Protein AF-A0A3P7DMG6-F1 (afdb_monomer)

pLDDT: mean 71.33, std 17.18, range [37.06, 92.06]

Nearest PDB structures (foldseek):
  3zd1-assembly2_B  TM=6.869E-01  e=1.247E-01  Homo sapiens
  2erj-assembly2_E  TM=5.824E-01  e=1.493E-01  Homo sapiens
  7do4-assembly1_B  TM=6.118E-01  e=5.261E-01  Homo sapiens
  2erj-assembly1_A  TM=5.848E-01  e=2.272E-01  Homo sapiens
  2qzf-assembly1_A  TM=6.190E-01  e=7.100E-01  Homo sapiens

InterPro domains:
  IPR000436 Sushi/SCR/CCP domain [PF00084] (49-89)
  IPR000436 Sushi/SCR/CCP domain [cd00033] (50-90)
  IPR035976 Sushi/SCR/CCP superfamily [SSF57535] (47-90)

Sequence (94 aa):
MGEGCNFFHYKIAPCSPPKLAIPYIAYNPFLSLNNQTSHFEELINLNALKYPHGTIAMLICPPNHYLEVEGSRWRVCVNGTWSGSFGRCKQLGT

Secondary structure (DSSP, 8-state):
-----------PPPBPPP--SS--EEEE-TT--S-------S---TTT--BPTT-EEEE-PPTTEEE-SSSBSEEEEETTEESS-B--E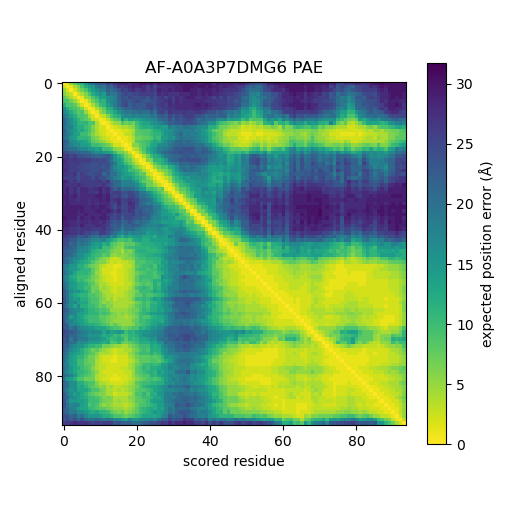EEPP-

Mean predicted aligned error: 13.39 Å

Radius of gyration: 16.55 Å; Cα contacts (8 Å, |Δi|>4): 140; chains: 1; bounding box: 29×36×63 Å

Solvent-accessible surface area (backbone atoms only — not comparable to full-atom values): 6079 Å² total; per-residue (Å²): 142,82,85,70,85,80,69,76,82,69,85,55,38,45,14,67,52,79,94,61,99,67,94,38,67,52,71,52,69,95,76,72,90,65,96,73,83,79,88,65,98,56,87,74,53,67,77,73,48,67,40,51,55,70,29,39,37,34,62,50,56,60,87,67,35,42,72,42,83,79,43,47,54,64,38,38,19,52,71,36,34,58,72,63,70,74,41,46,67,40,70,59,80,130

Organism: Wuchereria bancrofti (NCBI:txid6293)

Structure (mmCIF, N/CA/C/O backbone):
data_AF-A0A3P7DMG6-F1
#
_entry.id   AF-A0A3P7DMG6-F1
#
loop_
_atom_site.group_PDB
_atom_site.id
_atom_site.type_symbol
_atom_site.label_atom_id
_atom_site.label_alt_id
_atom_site.label_comp_id
_atom_site.label_asym_id
_atom_site.label_entity_id
_atom_site.label_seq_id
_atom_site.pdbx_PDB_ins_code
_atom_site.Cartn_x
_atom_site.Cartn_y
_atom_site.Cartn_z
_atom_site.occupancy
_atom_site.B_iso_or_equiv
_atom_site.auth_seq_id
_atom_site.auth_comp_id
_atom_site.auth_asym_id
_atom_site.auth_atom_id
_atom_site.pdbx_PDB_model_num
ATOM 1 N N . MET A 1 1 ? -0.673 -7.421 -44.117 1.00 37.06 1 MET A N 1
ATOM 2 C CA . MET A 1 1 ? -0.204 -6.196 -43.437 1.00 37.06 1 MET A CA 1
ATOM 3 C C . MET A 1 1 ? -0.771 -6.238 -42.030 1.00 37.06 1 MET A C 1
ATOM 5 O O . MET A 1 1 ? -1.921 -5.880 -41.839 1.00 37.06 1 MET A O 1
ATOM 9 N N . GLY A 1 2 ? -0.043 -6.848 -41.094 1.00 37.97 2 GLY A N 1
ATOM 10 C CA . GLY A 1 2 ? -0.444 -6.908 -39.689 1.00 37.97 2 GLY A CA 1
ATOM 11 C C . GLY A 1 2 ? 0.463 -5.970 -38.919 1.00 37.97 2 GLY A C 1
ATOM 12 O O . GLY A 1 2 ? 1.575 -6.359 -38.574 1.00 37.97 2 GLY A O 1
ATOM 13 N N . GLU A 1 3 ? 0.044 -4.719 -38.752 1.00 46.16 3 GLU A N 1
ATOM 14 C CA . GLU A 1 3 ? 0.780 -3.759 -37.936 1.00 46.16 3 GLU A CA 1
ATOM 15 C C . GLU A 1 3 ? 0.670 -4.195 -36.477 1.00 46.16 3 GLU A C 1
ATOM 17 O O . GLU A 1 3 ? -0.381 -4.109 -35.842 1.00 46.16 3 GLU A O 1
ATOM 22 N N . GLY A 1 4 ? 1.772 -4.764 -35.990 1.00 46.97 4 GLY A N 1
ATOM 23 C CA . GLY A 1 4 ? 1.931 -5.170 -34.610 1.00 46.97 4 GLY A CA 1
ATOM 24 C C . GLY A 1 4 ? 1.739 -3.982 -33.679 1.00 46.97 4 GLY A C 1
ATOM 25 O O . GLY A 1 4 ? 2.232 -2.880 -33.929 1.00 46.97 4 GLY A O 1
ATOM 26 N N . CYS A 1 5 ? 1.051 -4.228 -32.569 1.00 58.50 5 CYS A N 1
ATOM 27 C CA . CYS A 1 5 ? 1.070 -3.331 -31.432 1.00 58.50 5 CYS A CA 1
ATOM 28 C C . CYS A 1 5 ? 2.513 -3.217 -30.921 1.00 58.50 5 CYS A C 1
ATOM 30 O O . CYS A 1 5 ? 2.947 -3.997 -30.074 1.00 58.50 5 CYS A O 1
ATOM 32 N N . ASN A 1 6 ? 3.254 -2.224 -31.414 1.00 46.50 6 ASN A N 1
ATOM 33 C CA . ASN A 1 6 ? 4.407 -1.665 -30.721 1.00 46.50 6 ASN A CA 1
ATOM 34 C C . ASN A 1 6 ? 3.887 -0.962 -29.459 1.00 46.50 6 ASN A C 1
ATOM 36 O O . ASN A 1 6 ? 3.800 0.263 -29.390 1.00 46.50 6 ASN A O 1
ATOM 40 N N . PHE A 1 7 ? 3.490 -1.751 -28.460 1.00 53.00 7 PHE A N 1
ATOM 41 C CA . PHE A 1 7 ? 3.349 -1.261 -27.100 1.00 53.00 7 PHE A CA 1
ATOM 42 C C . PHE A 1 7 ? 4.756 -0.905 -26.650 1.00 53.00 7 PHE A C 1
ATOM 44 O O . PHE A 1 7 ? 5.567 -1.783 -26.355 1.00 53.00 7 PHE A O 1
ATOM 51 N N . PHE A 1 8 ? 5.062 0.391 -26.688 1.00 51.03 8 PHE A N 1
ATOM 52 C CA . PHE A 1 8 ? 6.290 0.946 -26.152 1.00 51.03 8 PHE A CA 1
ATOM 53 C C . PHE A 1 8 ? 6.557 0.307 -24.794 1.00 51.03 8 PHE A C 1
ATOM 55 O O . PHE A 1 8 ? 5.850 0.540 -23.815 1.00 51.03 8 PHE A O 1
ATOM 62 N N . HIS A 1 9 ? 7.598 -0.518 -24.772 1.00 50.12 9 HIS A N 1
ATOM 63 C CA . HIS A 1 9 ? 8.158 -1.174 -23.607 1.00 50.12 9 HIS A CA 1
ATOM 64 C C . HIS A 1 9 ? 8.891 -0.119 -22.767 1.00 50.12 9 HIS A C 1
ATOM 66 O O . HIS A 1 9 ? 10.083 -0.225 -22.482 1.00 50.12 9 HIS A O 1
ATOM 72 N N . TYR A 1 10 ? 8.195 0.958 -22.403 1.00 55.06 10 TYR A N 1
ATOM 73 C CA . TYR A 1 10 ? 8.648 1.811 -21.329 1.00 55.06 10 TYR A CA 1
ATOM 74 C C . TYR A 1 10 ? 8.470 0.951 -20.082 1.00 55.06 10 TYR A C 1
ATOM 76 O O . TYR A 1 10 ? 7.347 0.642 -19.685 1.00 55.06 10 TYR A O 1
ATOM 84 N N . LYS A 1 11 ? 9.583 0.463 -19.525 1.00 63.66 11 LYS A N 1
ATOM 85 C CA . LYS A 1 11 ? 9.614 -0.264 -18.250 1.00 63.66 11 LYS A CA 1
ATOM 86 C C . LYS A 1 11 ? 9.228 0.706 -17.133 1.00 63.66 11 LYS A C 1
ATOM 88 O O . LYS A 1 11 ? 10.071 1.119 -16.342 1.00 63.66 11 LYS A O 1
ATOM 93 N N . ILE A 1 12 ? 7.974 1.143 -17.112 1.00 70.31 12 ILE A N 1
ATOM 94 C CA . ILE A 1 12 ? 7.473 2.027 -16.074 1.00 70.31 12 ILE A CA 1
ATOM 95 C C . ILE A 1 12 ? 7.279 1.159 -14.845 1.00 70.31 12 ILE A C 1
ATOM 97 O O . ILE A 1 12 ? 6.561 0.157 -14.882 1.00 70.31 12 ILE A O 1
ATOM 101 N N . ALA A 1 13 ? 7.970 1.523 -13.770 1.00 81.00 13 ALA A N 1
ATOM 102 C CA . ALA A 1 13 ? 7.933 0.748 -12.546 1.00 81.00 13 ALA A CA 1
ATOM 103 C C . ALA A 1 13 ? 6.483 0.651 -12.027 1.00 81.00 13 ALA A C 1
ATOM 105 O O . ALA A 1 13 ? 5.759 1.653 -12.026 1.00 81.00 13 ALA A O 1
ATOM 106 N N . PRO A 1 14 ? 6.034 -0.535 -11.585 1.00 83.75 14 PRO A N 1
ATOM 107 C CA . PRO A 1 14 ? 4.741 -0.668 -10.943 1.00 83.75 14 PRO A CA 1
ATOM 108 C C . PRO A 1 14 ? 4.821 -0.212 -9.484 1.00 83.75 14 PRO A C 1
ATOM 110 O O . PRO A 1 14 ? 5.870 -0.293 -8.838 1.00 83.75 14 PRO A O 1
ATOM 113 N N . CYS A 1 15 ? 3.700 0.237 -8.934 1.00 87.31 15 CYS A N 1
ATOM 114 C CA . CYS A 1 15 ? 3.626 0.652 -7.542 1.00 87.31 15 CYS A CA 1
ATOM 115 C C . CYS A 1 15 ? 3.466 -0.556 -6.629 1.00 87.31 15 CYS A C 1
ATOM 117 O O . CYS A 1 15 ? 2.775 -1.527 -6.945 1.00 87.31 15 CYS A O 1
ATOM 119 N N . SER A 1 16 ? 4.095 -0.473 -5.461 1.00 86.44 16 SER A N 1
ATOM 120 C CA . SER A 1 16 ? 3.847 -1.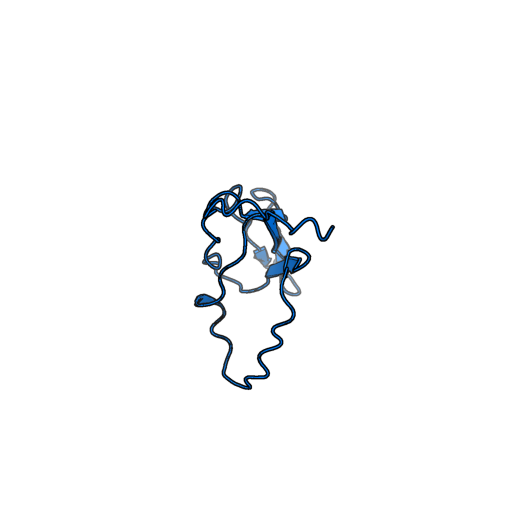434 -4.390 1.00 86.44 16 SER A CA 1
ATOM 121 C C . SER A 1 16 ? 2.516 -1.128 -3.695 1.00 86.44 16 SER A C 1
ATOM 123 O O . SER A 1 16 ? 2.062 0.023 -3.718 1.00 86.44 16 SER A O 1
ATOM 125 N N . PRO A 1 17 ? 1.909 -2.119 -3.032 1.00 81.19 17 PRO A N 1
ATOM 126 C CA . PRO A 1 17 ? 0.765 -1.903 -2.160 1.00 81.19 17 PRO A CA 1
ATOM 127 C C . PRO A 1 17 ? 1.107 -0.846 -1.110 1.00 81.19 17 PRO A C 1
ATOM 129 O O . PRO A 1 17 ? 2.202 -0.879 -0.536 1.00 81.19 17 PRO A O 1
ATOM 132 N N . PRO A 1 18 ? 0.227 0.137 -0.884 1.00 78.50 18 PRO A N 1
ATOM 133 C CA . PRO A 1 18 ? 0.470 1.139 0.135 1.00 78.50 18 PRO A CA 1
ATOM 134 C C . PRO A 1 18 ? 0.386 0.497 1.519 1.00 78.50 18 PRO A C 1
ATOM 136 O O . PRO A 1 18 ? -0.490 -0.315 1.806 1.00 78.50 18 PRO A O 1
ATOM 139 N N . LYS A 1 19 ? 1.300 0.895 2.400 1.00 76.94 19 LYS A N 1
ATOM 140 C CA . LYS A 1 19 ? 1.304 0.465 3.798 1.00 76.94 19 LYS A CA 1
ATOM 141 C C . LYS A 1 19 ? 0.314 1.329 4.579 1.00 76.94 19 LYS A C 1
ATOM 143 O O . LYS A 1 19 ? 0.693 2.384 5.082 1.00 76.94 19 LYS A O 1
ATOM 148 N N . LEU A 1 20 ? -0.953 0.918 4.629 1.00 73.12 20 LEU A N 1
ATOM 149 C CA . LEU A 1 20 ? -1.991 1.585 5.423 1.00 73.12 20 LEU A CA 1
ATOM 150 C C . LEU A 1 20 ? -2.340 0.778 6.669 1.00 73.12 20 LEU A C 1
ATOM 152 O O . LEU A 1 20 ? -2.319 -0.447 6.649 1.00 73.12 20 LEU A O 1
ATOM 156 N N . ALA A 1 21 ? -2.70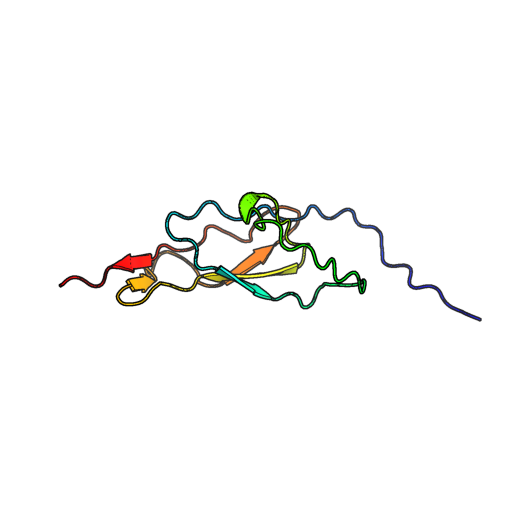5 1.484 7.741 1.00 70.00 21 ALA A N 1
ATOM 157 C CA . ALA A 1 21 ? -3.151 0.870 8.990 1.00 70.00 21 ALA A CA 1
ATOM 158 C C . ALA A 1 21 ? -4.507 0.152 8.855 1.00 70.00 21 ALA A C 1
ATOM 160 O O . ALA A 1 21 ? -4.812 -0.725 9.654 1.00 70.00 21 ALA A O 1
ATOM 161 N N . ILE A 1 22 ? -5.314 0.515 7.850 1.00 65.25 22 ILE A N 1
ATOM 162 C CA . ILE A 1 22 ? -6.634 -0.069 7.602 1.00 65.25 22 ILE A CA 1
ATOM 163 C C . ILE A 1 22 ? -6.722 -0.467 6.111 1.00 65.25 22 ILE A C 1
ATOM 165 O O . ILE A 1 22 ? -6.601 0.409 5.250 1.00 65.25 22 ILE A O 1
ATOM 169 N N . PRO A 1 23 ? -6.887 -1.761 5.772 1.00 62.97 23 PRO A N 1
ATOM 170 C CA . PRO A 1 23 ? -6.683 -2.277 4.416 1.00 62.97 23 PRO A CA 1
ATOM 171 C C . PRO A 1 23 ? -7.944 -2.190 3.539 1.00 62.97 23 PRO A C 1
ATOM 173 O O . PRO A 1 23 ? -8.478 -3.205 3.104 1.00 62.97 23 PRO A O 1
ATOM 176 N N . TYR A 1 24 ? -8.420 -0.981 3.242 1.00 68.94 24 TYR A N 1
ATOM 177 C CA . TYR A 1 24 ? -9.564 -0.795 2.340 1.00 68.94 24 TYR A CA 1
ATOM 178 C C . TYR A 1 24 ? -9.190 0.118 1.181 1.00 68.94 24 TYR A C 1
ATOM 180 O O . TYR A 1 24 ? -9.379 1.333 1.212 1.00 68.94 24 TYR A O 1
ATOM 188 N N . ILE A 1 25 ? -8.633 -0.485 0.135 1.00 75.06 25 ILE A N 1
ATOM 189 C CA . ILE A 1 25 ? -8.359 0.203 -1.121 1.00 75.06 25 ILE A CA 1
ATOM 190 C C . ILE A 1 25 ? -8.980 -0.594 -2.254 1.00 75.06 25 ILE A C 1
ATOM 192 O O . ILE A 1 25 ? -8.726 -1.788 -2.389 1.00 75.06 25 ILE A O 1
ATOM 196 N N . ALA A 1 26 ? -9.772 0.085 -3.077 1.00 74.44 26 ALA A N 1
ATOM 197 C CA . ALA A 1 26 ? -10.210 -0.441 -4.358 1.00 74.44 26 ALA A CA 1
ATOM 198 C C . ALA A 1 26 ? -9.240 0.018 -5.448 1.00 74.44 26 ALA A C 1
ATOM 200 O O . ALA A 1 26 ? -8.848 1.184 -5.490 1.00 74.44 26 ALA A O 1
ATOM 201 N N . TYR A 1 27 ? -8.877 -0.889 -6.345 1.00 78.06 27 TYR A N 1
ATOM 202 C CA . TYR A 1 27 ? -8.008 -0.598 -7.479 1.00 78.06 27 TYR A CA 1
ATOM 203 C C . TYR A 1 27 ? -8.821 -0.710 -8.752 1.00 78.06 27 TYR A C 1
ATOM 205 O O . TYR A 1 27 ? -9.618 -1.634 -8.884 1.00 78.06 27 TYR A O 1
ATOM 213 N N . ASN A 1 28 ? -8.630 0.223 -9.680 1.00 69.81 28 ASN A N 1
ATOM 214 C CA . ASN A 1 28 ? -9.260 0.152 -10.984 1.00 69.81 28 ASN A CA 1
ATOM 215 C C . ASN A 1 28 ? -8.357 -0.621 -11.968 1.00 69.81 28 ASN A C 1
ATOM 217 O O . ASN A 1 28 ? -7.304 -0.097 -12.344 1.00 69.81 28 ASN A O 1
ATOM 221 N N . PRO A 1 29 ? -8.735 -1.843 -12.388 1.00 58.22 29 PRO A N 1
ATOM 222 C CA . PRO A 1 29 ? -7.876 -2.726 -13.166 1.00 58.22 29 PRO A CA 1
ATOM 223 C C . PRO A 1 29 ? -7.928 -2.487 -14.685 1.00 58.22 29 PRO A C 1
ATOM 225 O O . PRO A 1 29 ? -7.423 -3.336 -15.418 1.00 58.22 29 PRO A O 1
ATOM 228 N N . PHE A 1 30 ? -8.473 -1.363 -15.189 1.00 54.41 30 PHE A N 1
ATOM 229 C CA . PHE A 1 30 ? -8.570 -1.043 -16.636 1.00 54.41 30 PHE A CA 1
ATOM 230 C C . PHE A 1 30 ? -7.219 -0.912 -17.392 1.00 54.41 30 PHE A C 1
ATOM 232 O O . PHE A 1 30 ? -7.164 -0.365 -18.489 1.00 54.41 30 PHE A O 1
ATOM 239 N N . LEU A 1 31 ? -6.129 -1.462 -16.851 1.00 48.78 31 LEU A N 1
ATOM 240 C CA . LEU A 1 31 ? -4.815 -1.609 -17.480 1.00 48.78 31 LEU A CA 1
ATOM 241 C C . LEU A 1 31 ? -4.310 -3.073 -17.512 1.00 48.78 31 LEU A C 1
ATOM 243 O O . LEU A 1 31 ? -3.110 -3.300 -17.635 1.00 48.78 31 LEU A O 1
ATOM 247 N N . SER A 1 32 ? -5.191 -4.082 -17.436 1.00 43.22 32 SER A N 1
ATOM 248 C CA . SER A 1 32 ? -4.835 -5.498 -17.693 1.00 43.22 32 SER A CA 1
ATOM 249 C C . SER A 1 32 ? -4.876 -5.860 -19.191 1.00 43.22 32 SER A C 1
ATOM 251 O O . SER A 1 32 ? -5.756 -6.575 -19.656 1.00 43.22 32 SER A O 1
ATOM 253 N N . LEU A 1 33 ? -3.904 -5.335 -19.944 1.00 41.25 33 LEU A N 1
ATOM 254 C CA . LEU A 1 33 ? -3.393 -5.762 -21.264 1.00 41.25 33 LEU A CA 1
ATOM 255 C C . LEU A 1 33 ? -2.784 -7.162 -21.385 1.00 41.25 33 LEU A C 1
ATOM 257 O O . LEU A 1 33 ? -1.796 -7.256 -22.101 1.00 41.25 33 LEU A O 1
ATOM 261 N N . ASN A 1 34 ? -3.361 -8.224 -20.812 1.00 42.97 34 ASN A N 1
ATOM 262 C CA . ASN A 1 34 ? -3.180 -9.605 -21.293 1.00 42.97 34 ASN A CA 1
ATOM 263 C C . ASN A 1 34 ? -3.945 -10.599 -20.413 1.00 42.97 34 ASN A C 1
ATOM 265 O O . ASN A 1 34 ? -3.737 -10.698 -19.212 1.00 42.97 34 ASN A O 1
ATOM 269 N N . ASN A 1 35 ? -4.824 -11.344 -21.076 1.00 46.50 35 ASN A N 1
ATOM 270 C CA . ASN A 1 35 ? -5.874 -12.232 -20.584 1.00 46.50 35 ASN A CA 1
ATOM 271 C C . ASN A 1 35 ? -5.376 -13.456 -19.770 1.00 46.50 35 ASN A C 1
ATOM 273 O O . ASN A 1 35 ? -5.681 -14.597 -20.114 1.00 46.50 35 ASN A O 1
ATOM 277 N N . GLN A 1 36 ? -4.579 -13.248 -18.720 1.00 49.94 36 GLN A N 1
ATOM 278 C CA . GLN A 1 36 ? -4.038 -14.307 -17.870 1.00 49.94 36 GLN A CA 1
ATOM 279 C C . GLN A 1 36 ? -4.781 -14.351 -16.532 1.00 49.94 36 GLN A C 1
ATOM 281 O O . GLN A 1 36 ? -4.342 -13.825 -15.513 1.00 49.94 36 GLN A O 1
ATOM 286 N N . THR A 1 37 ? -5.939 -15.001 -16.547 1.00 48.75 37 THR A N 1
ATOM 287 C CA . THR A 1 37 ? -6.706 -15.369 -15.355 1.00 48.75 37 THR A CA 1
ATOM 288 C C . THR A 1 37 ? -6.001 -16.545 -14.670 1.00 48.75 37 THR A C 1
ATOM 290 O O . THR A 1 37 ? -6.241 -17.705 -14.999 1.00 48.75 37 THR A O 1
ATOM 293 N N . SER A 1 38 ? -5.071 -16.277 -13.750 1.00 46.41 38 SER A N 1
ATOM 294 C CA . SER A 1 38 ? -4.479 -17.328 -12.915 1.00 46.41 38 SER A CA 1
ATOM 295 C C . SER A 1 38 ? -5.439 -17.673 -11.775 1.00 46.41 38 SER A C 1
ATOM 297 O O . SER A 1 38 ? -5.580 -16.930 -10.807 1.00 46.41 38 SER A O 1
ATOM 299 N N . HIS A 1 39 ? -6.107 -18.810 -11.923 1.00 39.50 39 HIS A N 1
ATOM 300 C CA . HIS A 1 39 ? -7.062 -19.403 -10.991 1.00 39.50 39 HIS A CA 1
ATOM 301 C C . HIS A 1 39 ? -6.344 -20.070 -9.794 1.00 39.50 39 HIS A C 1
ATOM 303 O O . HIS A 1 39 ? -6.437 -21.281 -9.613 1.00 39.50 39 HIS A O 1
ATOM 309 N N . PHE A 1 40 ? -5.579 -19.311 -9.002 1.00 47.12 40 PHE A N 1
ATOM 310 C CA . PHE A 1 40 ? -4.923 -19.838 -7.796 1.00 47.12 40 PHE A CA 1
ATOM 311 C C . PHE A 1 40 ? -5.712 -19.450 -6.542 1.00 47.12 40 PHE A C 1
ATOM 313 O O . PHE A 1 40 ? -5.721 -18.288 -6.142 1.00 47.12 40 PHE A O 1
ATOM 320 N N . GLU A 1 41 ? -6.341 -20.442 -5.904 1.00 45.12 41 GLU A N 1
ATOM 321 C CA . GLU A 1 41 ? -6.776 -20.387 -4.500 1.00 45.12 41 GLU A CA 1
ATOM 322 C C . GLU A 1 41 ? -5.564 -20.426 -3.548 1.00 45.12 41 GLU A C 1
ATOM 324 O O . GLU A 1 41 ? -5.453 -21.269 -2.663 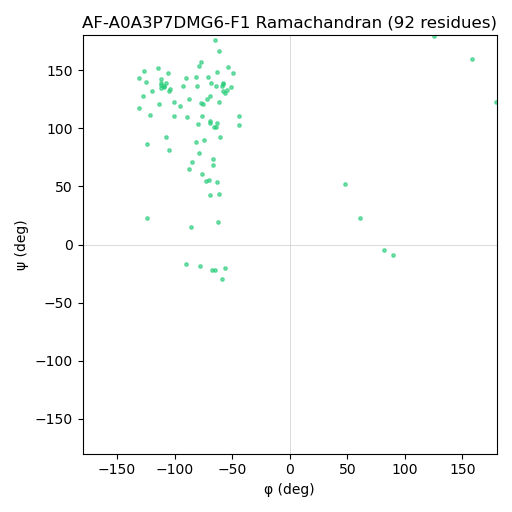1.00 45.12 41 GLU A O 1
ATOM 329 N N . GLU A 1 42 ? -4.622 -19.506 -3.728 1.00 48.78 42 GLU A N 1
ATOM 330 C CA . GLU A 1 42 ? -3.586 -19.223 -2.742 1.00 48.78 42 GLU A CA 1
ATOM 331 C C . GLU A 1 42 ? -3.899 -17.860 -2.142 1.00 48.78 42 GLU A C 1
ATOM 333 O O . GLU A 1 42 ? -4.264 -16.935 -2.866 1.00 48.78 42 GLU A O 1
ATOM 338 N N . LEU A 1 43 ? -3.795 -17.738 -0.815 1.00 43.75 43 LEU A N 1
ATOM 339 C CA . LEU A 1 43 ? -3.950 -16.474 -0.094 1.00 43.75 43 LEU A CA 1
ATOM 340 C C . LEU A 1 43 ? -3.185 -15.377 -0.845 1.00 43.75 43 LEU A C 1
ATOM 342 O O . LEU A 1 43 ? -1.956 -15.322 -0.773 1.00 43.75 43 LEU A O 1
ATOM 346 N N . ILE A 1 44 ? -3.899 -14.524 -1.589 1.00 47.47 44 ILE A N 1
ATOM 347 C CA . ILE A 1 44 ? -3.280 -13.436 -2.340 1.00 47.47 44 ILE A CA 1
ATOM 348 C C . ILE A 1 44 ? -2.648 -12.543 -1.289 1.00 47.47 44 ILE A C 1
ATOM 350 O O . ILE A 1 44 ? -3.335 -11.815 -0.569 1.00 47.47 44 ILE A O 1
ATOM 354 N N . ASN A 1 45 ? -1.325 -12.624 -1.164 1.00 51.81 45 ASN A N 1
ATOM 355 C CA . ASN A 1 45 ? -0.594 -11.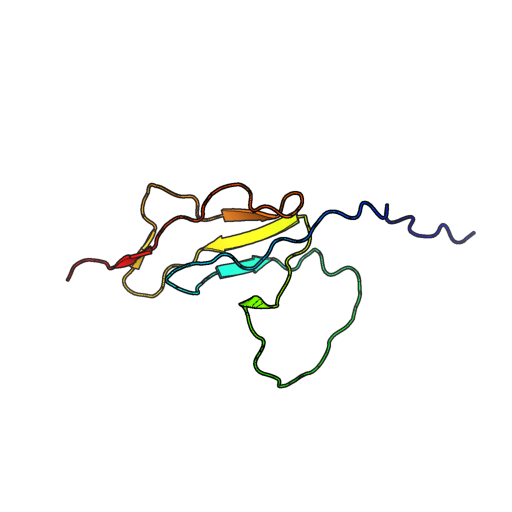710 -0.322 1.00 51.81 45 ASN A CA 1
ATOM 356 C C . ASN A 1 45 ? -0.795 -10.329 -0.943 1.00 51.81 45 ASN A C 1
ATOM 358 O O . ASN A 1 45 ? -0.165 -9.994 -1.945 1.00 51.81 45 ASN A O 1
ATOM 362 N N . LEU A 1 46 ? -1.696 -9.534 -0.362 1.00 55.19 46 LEU A N 1
ATOM 363 C CA . LEU A 1 46 ? -1.993 -8.188 -0.844 1.00 55.19 46 LEU A CA 1
ATOM 364 C C . LEU A 1 46 ? -0.726 -7.324 -0.899 1.00 55.19 46 LEU A C 1
ATOM 366 O O . LEU A 1 46 ? -0.710 -6.370 -1.666 1.00 55.19 46 LEU A O 1
ATOM 370 N N . ASN A 1 47 ? 0.343 -7.689 -0.169 1.00 60.12 47 ASN A N 1
ATOM 371 C CA . ASN A 1 47 ? 1.658 -7.041 -0.217 1.00 60.12 47 ASN A CA 1
ATOM 372 C C . ASN A 1 47 ? 2.512 -7.443 -1.439 1.00 60.12 47 ASN A C 1
ATOM 374 O O . ASN A 1 47 ? 3.463 -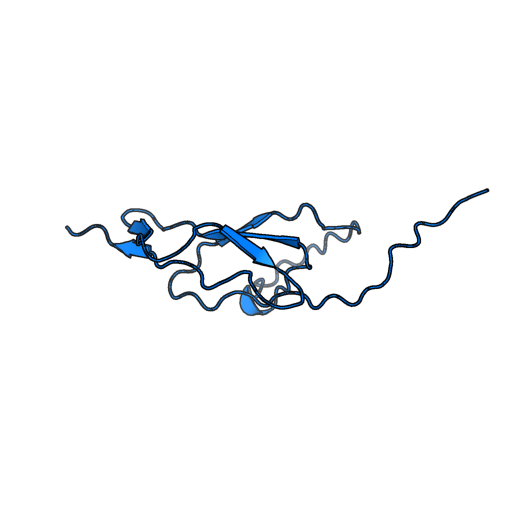6.733 -1.771 1.00 60.12 47 ASN A O 1
ATOM 378 N N . ALA A 1 48 ? 2.199 -8.559 -2.103 1.00 60.84 48 ALA A N 1
ATOM 379 C CA . ALA A 1 48 ? 2.898 -9.055 -3.291 1.00 60.84 48 ALA A CA 1
ATOM 380 C C . ALA A 1 48 ? 2.307 -8.522 -4.607 1.00 60.84 48 ALA A C 1
ATOM 382 O O . ALA A 1 48 ? 2.980 -8.567 -5.638 1.00 60.84 48 ALA A O 1
ATOM 383 N N . LEU A 1 49 ? 1.085 -7.977 -4.583 1.00 74.06 49 LEU A N 1
ATOM 384 C CA . LEU A 1 49 ? 0.456 -7.425 -5.779 1.00 74.06 49 LEU A CA 1
ATOM 385 C C . LEU A 1 49 ? 1.174 -6.140 -6.219 1.00 74.06 49 LEU A C 1
ATOM 387 O O . LEU A 1 49 ? 1.356 -5.212 -5.435 1.00 74.06 49 LEU A O 1
ATOM 391 N N . LYS A 1 50 ? 1.586 -6.060 -7.483 1.00 81.62 50 LYS A N 1
ATOM 392 C CA . LYS A 1 50 ? 2.173 -4.848 -8.066 1.00 81.62 50 LYS A CA 1
ATOM 393 C C . LYS A 1 50 ? 1.150 -4.185 -8.978 1.00 81.62 50 LYS A C 1
ATOM 395 O O . LYS A 1 50 ? 0.550 -4.848 -9.816 1.00 81.62 50 LYS A O 1
ATOM 400 N N . TYR A 1 51 ? 0.973 -2.879 -8.821 1.00 81.69 51 TYR A N 1
ATOM 401 C CA . TYR A 1 51 ? -0.007 -2.103 -9.576 1.00 81.69 51 TYR A CA 1
ATOM 402 C C . TYR A 1 51 ? 0.663 -1.457 -10.790 1.00 81.69 51 TYR A C 1
ATOM 404 O O . TYR A 1 51 ? 1.591 -0.667 -10.591 1.00 81.69 51 TYR A O 1
ATOM 412 N N . PRO A 1 52 ? 0.238 -1.761 -12.031 1.00 83.56 52 PRO A N 1
ATOM 413 C CA . PRO A 1 52 ? 0.793 -1.136 -13.225 1.00 83.56 52 PRO A CA 1
ATOM 414 C C . PRO A 1 52 ? 0.740 0.390 -13.159 1.00 83.56 52 PRO A C 1
ATOM 416 O O . PRO A 1 52 ? -0.145 0.975 -12.524 1.00 83.56 52 PRO A O 1
ATOM 419 N N . HIS A 1 53 ? 1.665 1.043 -13.856 1.00 84.25 53 HIS A N 1
ATOM 420 C CA . HIS A 1 53 ? 1.572 2.479 -14.085 1.00 84.25 53 HIS A CA 1
ATOM 421 C C . HIS A 1 53 ? 0.196 2.860 -14.639 1.00 84.25 53 HIS A C 1
ATOM 423 O O . HIS A 1 53 ? -0.302 2.187 -15.530 1.00 84.25 53 HIS A O 1
ATOM 429 N N . GLY A 1 54 ? -0.403 3.928 -14.114 1.00 85.75 54 GLY A N 1
ATOM 430 C CA . GLY A 1 54 ? -1.749 4.379 -14.458 1.00 85.75 54 GLY A CA 1
ATOM 431 C C . GLY A 1 54 ? -2.850 3.772 -13.586 1.00 85.75 54 GLY A C 1
ATOM 432 O O . GLY A 1 54 ? -3.977 4.257 -13.627 1.00 85.75 54 GLY A O 1
ATOM 433 N N . THR A 1 55 ? -2.542 2.773 -12.746 1.00 85.56 55 THR A N 1
ATOM 434 C CA . THR A 1 55 ? -3.522 2.238 -11.786 1.00 85.56 55 THR A CA 1
ATOM 435 C C . THR A 1 55 ? -4.061 3.356 -10.903 1.00 85.56 55 THR A C 1
ATOM 437 O O . THR A 1 55 ? -3.285 4.094 -10.291 1.00 85.56 55 THR A O 1
ATOM 440 N N . ILE A 1 56 ? -5.385 3.431 -10.786 1.00 86.62 56 ILE A N 1
ATOM 441 C CA . ILE A 1 56 ? -6.071 4.337 -9.866 1.00 86.62 56 ILE A CA 1
ATOM 442 C C . ILE A 1 56 ? -6.493 3.542 -8.632 1.00 86.62 56 ILE A C 1
ATOM 444 O O . ILE A 1 56 ? -7.214 2.552 -8.740 1.00 86.62 56 ILE A O 1
ATOM 448 N N . ALA A 1 57 ? -6.043 3.987 -7.466 1.00 87.06 57 ALA A N 1
ATOM 449 C CA . ALA A 1 57 ? -6.421 3.471 -6.162 1.00 87.06 57 ALA A CA 1
ATOM 450 C C . ALA A 1 57 ? -7.394 4.434 -5.476 1.00 87.06 57 ALA A C 1
ATOM 452 O O . ALA A 1 57 ? -7.140 5.639 -5.420 1.00 87.06 57 ALA A O 1
ATOM 453 N N . MET A 1 58 ? -8.473 3.897 -4.916 1.00 85.94 58 MET A N 1
ATOM 454 C CA . MET A 1 58 ? -9.441 4.618 -4.099 1.00 85.94 58 MET A CA 1
ATOM 455 C C . MET A 1 58 ? -9.381 4.114 -2.660 1.00 85.94 58 MET A C 1
ATOM 457 O O . MET A 1 58 ? -9.647 2.941 -2.410 1.00 85.94 58 MET A O 1
ATOM 461 N N . LEU A 1 59 ? -9.084 5.000 -1.713 1.00 86.19 59 LEU A N 1
ATOM 462 C CA . LEU A 1 59 ? -9.216 4.728 -0.289 1.00 86.19 59 LEU A CA 1
ATOM 463 C C . LEU A 1 59 ? -10.695 4.673 0.093 1.00 86.19 59 LEU A C 1
ATOM 465 O O . LEU A 1 59 ? -11.450 5.620 -0.137 1.00 86.19 59 LEU A O 1
ATOM 469 N N . ILE A 1 60 ? -11.088 3.572 0.712 1.00 84.81 60 ILE A N 1
ATOM 470 C CA . ILE A 1 60 ? -12.411 3.363 1.283 1.00 84.81 60 ILE A CA 1
ATOM 471 C C . ILE A 1 60 ? -12.216 3.305 2.794 1.00 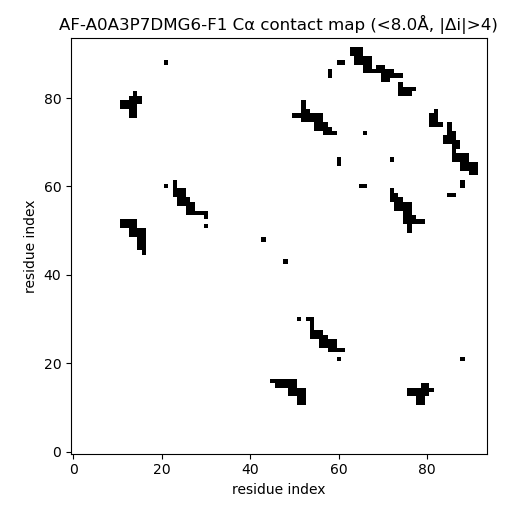84.81 60 ILE A C 1
ATOM 473 O O . ILE A 1 60 ? -11.290 2.668 3.273 1.00 84.81 60 ILE A O 1
ATOM 477 N N . CYS A 1 61 ? -13.050 3.992 3.564 1.00 86.44 61 CYS A N 1
ATOM 478 C CA . CYS A 1 61 ? -13.025 3.831 5.013 1.00 86.44 61 CYS A CA 1
ATOM 479 C C . CYS A 1 61 ? -13.992 2.717 5.424 1.00 86.44 61 CYS A C 1
ATOM 481 O O . CYS A 1 61 ? -15.046 2.584 4.796 1.00 86.44 61 CYS A O 1
ATOM 483 N N . PRO A 1 62 ? -13.658 1.911 6.449 1.00 86.38 62 PRO A N 1
ATOM 484 C CA . PRO A 1 62 ? -14.596 0.932 6.983 1.00 86.38 62 PRO A CA 1
ATOM 485 C C . PRO A 1 62 ? -15.852 1.626 7.536 1.00 86.38 62 PRO A C 1
ATOM 487 O O . PRO A 1 62 ? -15.841 2.843 7.758 1.00 86.38 62 PRO A O 1
ATOM 490 N N . PRO A 1 63 ? -16.927 0.866 7.813 1.00 86.62 63 PRO A N 1
ATOM 491 C CA . PRO A 1 63 ? -18.072 1.392 8.542 1.00 86.62 63 PRO A CA 1
ATOM 492 C C . PRO A 1 63 ? -17.639 2.119 9.823 1.00 86.62 63 PRO A C 1
ATOM 494 O O . PRO A 1 63 ? -16.642 1.768 10.463 1.00 86.62 63 PRO A O 1
ATOM 497 N N . ASN A 1 64 ? -18.391 3.152 10.190 1.00 88.62 64 ASN A N 1
ATOM 498 C CA . ASN A 1 64 ? -18.120 4.004 11.348 1.00 88.62 64 ASN A CA 1
ATOM 499 C C . ASN A 1 64 ? -16.780 4.757 11.297 1.00 88.62 64 ASN A C 1
ATOM 501 O O . ASN A 1 64 ? -16.259 5.132 12.341 1.00 88.62 64 ASN A O 1
ATOM 505 N N . HIS A 1 65 ? -16.206 4.977 10.111 1.00 89.81 65 HIS A N 1
ATOM 506 C CA . HIS A 1 65 ? -15.026 5.822 9.928 1.00 89.81 65 HIS A CA 1
ATOM 507 C C . HIS A 1 65 ? -15.272 6.898 8.870 1.00 89.81 65 HIS A C 1
ATOM 509 O O . HIS A 1 65 ? -15.989 6.684 7.893 1.00 89.81 65 HIS A O 1
ATOM 515 N N . TYR A 1 66 ? -14.623 8.046 9.037 1.00 87.19 66 TYR A N 1
ATOM 516 C CA . TYR A 1 66 ? -14.577 9.124 8.058 1.00 87.19 66 TYR A CA 1
ATOM 517 C C . TYR A 1 66 ? -13.152 9.313 7.537 1.00 87.19 66 TYR A C 1
ATOM 519 O O . TYR A 1 66 ? -12.173 9.017 8.223 1.00 87.19 66 TYR A O 1
ATOM 527 N N . LEU A 1 67 ? -13.030 9.804 6.305 1.00 85.56 67 LEU A N 1
ATOM 528 C CA . LEU A 1 67 ? -11.742 10.194 5.745 1.00 85.56 67 LEU A CA 1
ATOM 529 C C . LEU A 1 67 ? -11.340 11.546 6.340 1.00 85.56 67 LEU A C 1
ATOM 531 O O . LEU A 1 67 ? -12.080 12.519 6.199 1.00 85.56 67 LEU A O 1
ATOM 535 N N . GLU A 1 68 ? -10.186 11.606 6.995 1.00 83.38 68 GLU A N 1
ATOM 536 C CA . GLU A 1 68 ? -9.605 12.861 7.461 1.00 83.38 68 GLU A CA 1
ATOM 537 C C . GLU A 1 68 ? -9.382 13.814 6.275 1.00 83.38 68 GLU A C 1
ATOM 539 O O . GLU A 1 68 ? -8.949 13.386 5.204 1.00 83.38 68 GLU A O 1
ATOM 544 N N . VAL A 1 69 ? -9.693 15.102 6.464 1.00 74.25 69 VAL A N 1
ATOM 545 C CA . VAL A 1 69 ? -9.611 16.135 5.410 1.00 74.25 69 VAL A CA 1
ATOM 546 C C . VAL A 1 69 ? -8.190 16.244 4.841 1.00 74.25 69 VAL A C 1
ATOM 548 O O . VAL A 1 69 ? -8.004 16.535 3.661 1.00 74.25 69 VAL A O 1
ATOM 551 N N . GLU A 1 70 ? -7.181 15.948 5.662 1.00 73.38 70 GLU A N 1
ATOM 552 C CA . GLU A 1 70 ? -5.777 15.895 5.268 1.00 73.38 70 GLU A CA 1
ATOM 553 C C . GLU A 1 70 ? -5.459 14.585 4.536 1.00 73.38 70 GLU A C 1
ATOM 555 O O . GLU A 1 70 ? -4.919 13.615 5.072 1.00 73.38 70 GLU A O 1
ATOM 560 N N . GLY A 1 71 ? -5.832 14.549 3.264 1.00 68.94 71 GLY A N 1
ATOM 561 C CA . GLY A 1 71 ? -5.542 13.439 2.375 1.00 68.94 71 GLY A CA 1
ATOM 562 C C . GLY A 1 71 ? -6.495 13.415 1.199 1.00 68.94 71 GLY A C 1
ATOM 563 O O . GLY A 1 71 ? -7.581 13.982 1.240 1.00 68.94 71 GLY A O 1
ATOM 564 N N . SER A 1 72 ? -6.103 12.743 0.121 1.00 77.38 72 SER A N 1
ATOM 565 C CA . SER A 1 72 ? -7.030 12.509 -0.981 1.00 77.38 72 SER A CA 1
ATOM 566 C C . SER A 1 72 ? -7.380 11.037 -1.074 1.00 77.38 72 SER A C 1
ATOM 568 O O . SER A 1 72 ? -6.565 10.144 -0.828 1.00 77.38 72 SER A O 1
ATOM 570 N N . ARG A 1 73 ? -8.654 10.824 -1.401 1.00 85.38 73 ARG A N 1
ATOM 571 C CA . ARG A 1 73 ? -9.267 9.516 -1.570 1.00 85.38 73 ARG A CA 1
ATOM 572 C C . ARG A 1 73 ? -8.663 8.754 -2.748 1.00 85.38 73 ARG A C 1
ATOM 574 O O . ARG A 1 73 ? -8.747 7.538 -2.767 1.00 85.38 73 ARG A O 1
ATOM 581 N N . TRP A 1 74 ? -8.050 9.448 -3.704 1.00 88.31 74 TRP A N 1
ATOM 582 C CA . TRP A 1 74 ? -7.636 8.886 -4.986 1.00 88.31 74 TRP A CA 1
ATOM 583 C C . TRP A 1 74 ? -6.132 8.993 -5.183 1.00 88.31 74 TRP A C 1
ATOM 585 O O . TRP A 1 74 ? -5.567 10.070 -5.018 1.00 88.31 74 TRP A O 1
ATOM 595 N N . ARG A 1 75 ? -5.466 7.917 -5.591 1.00 90.38 75 ARG A N 1
ATOM 596 C CA . ARG A 1 75 ? -4.040 7.935 -5.941 1.00 90.38 75 ARG A CA 1
ATOM 597 C C . ARG A 1 75 ? -3.819 7.261 -7.277 1.00 90.38 75 ARG A C 1
ATOM 599 O O . ARG A 1 75 ? -4.465 6.267 -7.582 1.00 90.38 75 ARG A O 1
ATOM 606 N N . VAL A 1 76 ? -2.886 7.795 -8.050 1.00 89.62 76 VAL A N 1
ATOM 607 C CA . VAL A 1 76 ? -2.478 7.219 -9.329 1.00 89.62 76 VAL A CA 1
ATOM 608 C C . VAL A 1 76 ? -1.087 6.636 -9.168 1.00 89.62 76 VAL A C 1
ATOM 610 O O . VAL A 1 76 ? -0.222 7.259 -8.549 1.00 89.62 76 VAL A O 1
ATOM 613 N N . CYS A 1 77 ? -0.864 5.444 -9.708 1.00 89.44 77 CYS A N 1
ATOM 614 C CA . CYS A 1 77 ? 0.468 4.880 -9.791 1.00 89.44 77 CYS A CA 1
ATOM 615 C C . CYS A 1 77 ? 1.253 5.548 -10.925 1.00 89.44 77 CYS A C 1
ATOM 617 O O . CYS A 1 77 ? 0.974 5.331 -12.105 1.00 89.44 77 CYS A O 1
ATOM 619 N N . VAL A 1 78 ? 2.261 6.345 -10.590 1.00 90.62 78 VAL A N 1
ATOM 620 C CA . VAL A 1 78 ? 3.091 7.086 -11.542 1.00 90.62 78 VAL A CA 1
ATOM 621 C C . VAL A 1 78 ? 4.547 6.678 -11.357 1.00 90.62 78 VAL A C 1
ATOM 623 O O . VAL A 1 78 ? 5.155 6.977 -10.336 1.00 90.62 78 VAL A O 1
ATOM 626 N N . ASN A 1 79 ? 5.107 5.974 -12.345 1.00 89.94 79 ASN A N 1
ATOM 627 C CA . ASN A 1 79 ? 6.518 5.577 -12.360 1.00 89.94 79 ASN A CA 1
ATOM 628 C C . ASN A 1 79 ? 7.020 4.943 -11.043 1.00 89.94 79 ASN A C 1
ATOM 630 O O . ASN A 1 79 ? 7.994 5.391 -10.442 1.00 89.94 79 ASN A O 1
ATOM 634 N N . GLY A 1 80 ? 6.311 3.922 -10.560 1.00 88.81 80 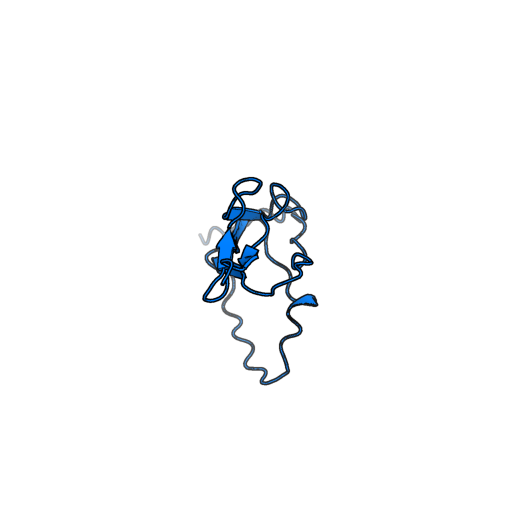GLY A N 1
ATOM 635 C CA . GLY A 1 80 ? 6.649 3.172 -9.346 1.00 88.81 80 GLY A CA 1
ATOM 636 C C . GLY A 1 80 ? 6.212 3.826 -8.037 1.00 88.81 80 GLY A C 1
ATOM 637 O O . GLY A 1 80 ? 6.335 3.206 -6.979 1.00 88.81 80 GLY A O 1
ATOM 638 N N . THR A 1 81 ? 5.668 5.043 -8.098 1.00 92.06 81 THR A N 1
ATOM 639 C CA . THR A 1 81 ? 5.299 5.837 -6.923 1.00 92.06 81 THR A CA 1
ATOM 640 C C . THR A 1 81 ? 3.830 6.247 -6.979 1.00 92.06 81 THR A C 1
ATOM 642 O O . THR A 1 81 ? 3.307 6.614 -8.027 1.00 92.06 81 THR A O 1
ATOM 645 N N . TRP A 1 82 ? 3.134 6.201 -5.846 1.00 90.44 82 TRP A N 1
ATOM 646 C CA . TRP A 1 82 ? 1.784 6.759 -5.752 1.00 90.44 82 TRP A CA 1
ATOM 647 C C . TRP A 1 82 ? 1.837 8.288 -5.803 1.00 90.44 82 TRP A C 1
ATOM 649 O O . TRP A 1 82 ? 2.746 8.892 -5.239 1.00 90.44 82 TRP A O 1
ATOM 659 N N . SER A 1 83 ? 0.851 8.919 -6.442 1.00 91.31 83 SER A N 1
ATOM 660 C CA . SER A 1 83 ? 0.756 10.374 -6.658 1.00 91.31 83 SER A CA 1
ATOM 661 C C . SER A 1 83 ? 0.492 11.208 -5.379 1.00 91.31 83 SER A C 1
ATOM 663 O O . SER A 1 83 ? -0.356 12.099 -5.380 1.00 91.31 83 SER A O 1
ATOM 665 N N . GLY A 1 84 ? 1.160 10.892 -4.268 1.00 87.75 84 GLY A N 1
ATOM 666 C CA . GLY A 1 84 ? 0.984 11.473 -2.935 1.00 87.75 84 GLY A CA 1
ATOM 667 C C . GLY A 1 84 ? 0.714 10.417 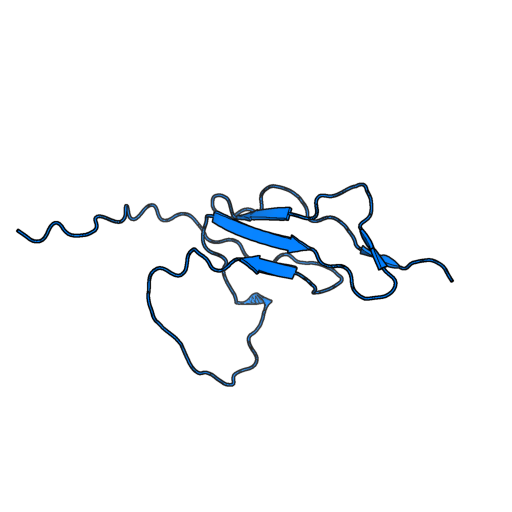-1.854 1.00 87.75 84 GLY A C 1
ATOM 668 O O . GLY A 1 84 ? 0.621 9.220 -2.127 1.00 87.75 84 GLY A O 1
ATOM 669 N N . SER A 1 85 ? 0.550 10.860 -0.608 1.00 85.31 85 SER A N 1
ATOM 670 C CA . SER A 1 85 ? 0.195 10.007 0.536 1.00 85.31 85 SER A CA 1
ATOM 671 C C . SER A 1 85 ? -1.303 9.729 0.567 1.00 85.31 85 SER A C 1
ATOM 673 O O . SER A 1 85 ? -2.095 10.633 0.345 1.00 85.31 85 SER A O 1
ATOM 675 N N . PHE A 1 86 ? -1.746 8.504 0.826 1.00 85.69 86 PHE A N 1
ATOM 676 C CA . PHE A 1 86 ? -3.171 8.267 1.081 1.00 85.69 86 PHE A CA 1
ATOM 677 C C . PHE A 1 86 ? -3.619 9.016 2.346 1.00 85.69 86 PHE A C 1
ATOM 679 O O . PHE A 1 86 ? -2.827 9.190 3.273 1.00 85.69 86 PHE A O 1
ATOM 686 N N . GLY A 1 87 ? -4.882 9.451 2.375 1.00 84.75 87 GLY A N 1
ATOM 687 C CA . GLY A 1 87 ? -5.482 9.975 3.603 1.00 84.75 87 GLY A CA 1
ATOM 688 C C . GLY A 1 87 ? -5.615 8.906 4.690 1.00 84.75 87 GLY A C 1
ATOM 689 O O . GLY A 1 87 ? -5.310 7.730 4.478 1.00 84.75 87 GLY A O 1
ATOM 690 N N . ARG A 1 88 ? -6.084 9.316 5.868 1.00 85.12 88 ARG A N 1
ATOM 691 C CA . ARG A 1 88 ? -6.318 8.417 7.004 1.00 85.12 88 ARG A CA 1
ATOM 692 C C . ARG A 1 88 ? -7.806 8.304 7.284 1.00 85.12 88 ARG A C 1
ATOM 694 O O . ARG A 1 88 ? -8.527 9.294 7.246 1.00 85.12 88 ARG A O 1
ATOM 701 N N . CYS A 1 89 ? -8.256 7.095 7.586 1.00 87.31 89 CYS A N 1
ATOM 702 C CA . CYS A 1 89 ? -9.599 6.883 8.099 1.00 87.31 89 CYS A CA 1
ATOM 703 C C . CYS A 1 89 ? -9.572 7.037 9.619 1.00 87.31 89 CYS A C 1
ATOM 705 O O . CYS A 1 89 ? -8.790 6.365 10.293 1.00 87.31 89 CYS A O 1
ATOM 707 N N . LYS A 1 90 ? -10.416 7.921 10.146 1.00 87.50 90 LYS A N 1
ATOM 708 C CA . LYS A 1 90 ? -10.625 8.129 11.580 1.00 87.50 90 LYS A CA 1
ATOM 709 C C . LYS A 1 90 ? -11.973 7.560 11.981 1.00 87.50 90 LYS A C 1
ATOM 711 O O . LYS A 1 90 ? -12.943 7.711 11.247 1.00 87.50 90 LYS A O 1
ATOM 716 N N . GLN A 1 91 ? -12.028 6.902 13.129 1.00 88.44 91 GLN A N 1
ATOM 717 C CA . GLN A 1 91 ? -13.279 6.393 13.672 1.00 88.44 91 GLN A CA 1
ATOM 718 C C . GLN A 1 91 ? -14.210 7.570 14.000 1.00 88.44 91 GLN A C 1
ATOM 720 O O . GLN A 1 91 ? -13.763 8.586 14.535 1.00 88.44 91 GLN A O 1
ATOM 725 N N . LEU A 1 92 ? -15.491 7.450 13.657 1.00 86.94 92 LEU A N 1
ATOM 726 C CA . LEU A 1 92 ? -16.529 8.339 14.168 1.00 86.94 92 LEU A CA 1
ATOM 727 C C . LEU A 1 92 ? -16.561 8.160 15.689 1.00 86.94 92 LEU A C 1
ATOM 729 O O . LEU A 1 92 ? -16.697 7.033 16.166 1.00 86.94 92 LEU A O 1
ATOM 733 N N . GLY A 1 93 ? -16.376 9.246 16.439 1.00 79.50 93 GLY A N 1
ATOM 734 C CA . GLY A 1 93 ? -16.490 9.202 17.895 1.00 79.50 93 GLY A CA 1
ATOM 735 C C . GLY A 1 93 ? -17.874 8.694 18.298 1.00 79.50 93 GLY A C 1
ATOM 736 O O . GLY A 1 93 ? -18.871 9.131 17.724 1.00 79.50 93 GLY A O 1
ATOM 737 N N . THR A 1 94 ? -17.906 7.742 19.230 1.00 55.72 94 THR A N 1
ATOM 738 C CA . THR A 1 94 ? -19.104 7.385 20.009 1.00 55.72 94 THR A CA 1
ATOM 739 C C . THR A 1 94 ? -19.551 8.537 20.887 1.00 55.72 94 THR A C 1
ATOM 741 O O . THR A 1 94 ? -18.649 9.213 21.434 1.00 55.72 94 THR A O 1
#

Foldseek 3Di:
DDPDPPPPPPVQAFAFDDDAPDPDKDKDPVPPPDDDPDPDPDPPPSRPDTHDFQIKIADDADPQWDWDPPADRIWGTGRHDTPDDHTHIDGNDD